Protein AF-A0A554W7Y2-F1 (afdb_monomer_lite)

Structure (mmCIF, N/CA/C/O backbone):
data_AF-A0A554W7Y2-F1
#
_entry.id   AF-A0A554W7Y2-F1
#
loop_
_atom_site.group_PDB
_atom_site.id
_atom_site.type_symbol
_atom_site.label_atom_id
_atom_site.label_alt_id
_atom_site.label_comp_id
_atom_site.label_asym_id
_atom_site.label_entity_id
_atom_site.label_seq_id
_atom_site.pdbx_PDB_ins_code
_atom_site.Cartn_x
_atom_site.Cartn_y
_atom_site.Cartn_z
_atom_site.occupancy
_atom_site.B_iso_or_equiv
_atom_site.auth_seq_id
_atom_site.auth_comp_id
_atom_site.auth_asym_id
_atom_site.auth_atom_id
_atom_site.pdbx_PDB_model_num
ATOM 1 N N . MET A 1 1 ? -11.354 1.441 -27.271 1.00 36.88 1 MET A N 1
ATOM 2 C CA . MET A 1 1 ? -11.441 1.959 -25.892 1.00 36.88 1 MET A CA 1
ATOM 3 C C . MET A 1 1 ? -10.811 0.905 -25.012 1.00 36.88 1 MET A C 1
ATOM 5 O O . MET A 1 1 ? -11.325 -0.205 -24.995 1.00 36.88 1 MET A O 1
ATOM 9 N N . ASP A 1 2 ? -9.657 1.197 -24.421 1.00 44.66 2 ASP A N 1
ATOM 10 C CA . ASP A 1 2 ? -8.978 0.256 -23.528 1.00 44.66 2 ASP A CA 1
ATOM 11 C C . ASP A 1 2 ? -9.638 0.362 -22.149 1.00 44.66 2 ASP A C 1
ATOM 13 O O . ASP A 1 2 ? -9.709 1.451 -21.574 1.00 44.66 2 ASP A O 1
ATOM 17 N N . ALA A 1 3 ? -10.264 -0.722 -21.696 1.00 52.56 3 ALA A N 1
ATOM 18 C CA . ALA A 1 3 ? -11.026 -0.734 -20.457 1.00 52.56 3 ALA A CA 1
ATOM 19 C C . ALA A 1 3 ? -10.070 -1.033 -19.303 1.00 52.56 3 ALA A C 1
ATOM 21 O O . ALA A 1 3 ? -9.612 -2.165 -19.154 1.00 52.56 3 ALA A O 1
ATOM 22 N N . SER A 1 4 ? -9.796 -0.026 -18.478 1.00 54.75 4 SER A N 1
ATOM 23 C CA . SER A 1 4 ? -8.988 -0.193 -17.275 1.00 54.75 4 SER A CA 1
ATOM 24 C C . SER A 1 4 ? -9.660 -1.195 -16.329 1.00 54.75 4 SER A C 1
ATOM 26 O O . SER A 1 4 ? -10.818 -1.001 -15.944 1.00 54.75 4 SER A O 1
ATOM 28 N N . ARG A 1 5 ? -8.962 -2.273 -15.970 1.00 62.19 5 ARG A N 1
ATOM 29 C CA . ARG A 1 5 ? -9.471 -3.318 -15.068 1.00 62.19 5 ARG A CA 1
ATOM 30 C C . ARG A 1 5 ? -8.925 -3.109 -13.656 1.00 62.19 5 ARG A C 1
ATOM 32 O O . ARG A 1 5 ? -7.822 -2.591 -13.487 1.00 62.19 5 ARG A O 1
ATOM 39 N N . LEU A 1 6 ? -9.715 -3.493 -12.650 1.00 63.66 6 LEU A N 1
ATOM 40 C CA . LEU A 1 6 ? -9.277 -3.499 -11.255 1.00 63.66 6 LEU A CA 1
ATOM 41 C C . LEU A 1 6 ? -8.396 -4.725 -11.009 1.00 63.66 6 LEU A C 1
ATOM 43 O O . LEU A 1 6 ? -8.789 -5.856 -11.293 1.00 63.66 6 LEU A O 1
ATOM 47 N N . HIS A 1 7 ? -7.219 -4.475 -10.459 1.00 65.56 7 HIS A N 1
ATOM 48 C CA . HIS A 1 7 ? -6.165 -5.447 -10.235 1.00 65.56 7 HIS A CA 1
ATOM 49 C C . HIS A 1 7 ? -5.727 -5.402 -8.781 1.00 65.56 7 HIS A C 1
ATOM 51 O O . HIS A 1 7 ? -5.482 -4.326 -8.246 1.00 65.56 7 HIS A O 1
ATOM 57 N N . THR A 1 8 ? -5.625 -6.564 -8.147 1.00 63.75 8 THR A N 1
ATOM 58 C CA . THR A 1 8 ? -5.252 -6.676 -6.739 1.00 63.75 8 THR A CA 1
ATOM 59 C C . THR A 1 8 ? -3.823 -7.185 -6.602 1.00 63.75 8 THR A C 1
ATOM 61 O O . THR A 1 8 ? -3.477 -8.187 -7.225 1.00 63.75 8 THR A O 1
ATOM 64 N N . LEU A 1 9 ? -3.006 -6.520 -5.785 1.00 65.88 9 LEU A N 1
ATOM 65 C CA . LEU A 1 9 ? -1.742 -7.059 -5.273 1.00 65.88 9 LEU A CA 1
ATOM 66 C C . LEU A 1 9 ? -1.815 -7.231 -3.765 1.00 65.88 9 LEU A C 1
ATOM 68 O O . LEU A 1 9 ? -2.234 -6.294 -3.093 1.00 65.88 9 LEU A O 1
ATOM 72 N N . THR A 1 10 ? -1.340 -8.369 -3.257 1.00 65.31 10 THR A N 1
ATOM 73 C CA . THR A 1 10 ? -1.306 -8.677 -1.823 1.00 65.31 10 THR A CA 1
ATOM 74 C C . THR A 1 10 ? 0.104 -8.530 -1.256 1.00 65.31 10 THR A C 1
ATOM 76 O O . THR A 1 10 ? 1.078 -8.934 -1.889 1.00 65.31 10 THR A O 1
ATOM 79 N N . PHE A 1 11 ? 0.226 -7.979 -0.053 1.00 75.44 11 PHE A N 1
ATOM 80 C CA . PHE A 1 11 ? 1.489 -7.778 0.652 1.00 75.44 11 PHE A CA 1
ATOM 81 C C . PHE A 1 11 ? 1.304 -7.875 2.168 1.00 75.44 11 PHE A C 1
ATOM 83 O O . PHE A 1 11 ? 0.205 -7.714 2.691 1.00 75.44 11 PHE A O 1
ATOM 90 N N . ALA A 1 12 ? 2.395 -8.141 2.883 1.00 78.50 12 ALA A N 1
ATOM 91 C CA . ALA A 1 12 ? 2.389 -8.195 4.340 1.00 78.50 12 ALA A CA 1
ATOM 92 C C . ALA A 1 12 ? 2.562 -6.796 4.943 1.00 78.50 12 ALA A C 1
ATOM 94 O O . ALA A 1 12 ? 3.362 -5.993 4.451 1.00 78.50 12 ALA A O 1
ATOM 95 N N . VAL A 1 13 ? 1.864 -6.541 6.046 1.00 83.38 13 VAL A N 1
ATOM 96 C CA . VAL A 1 13 ? 2.057 -5.342 6.870 1.00 83.38 13 VAL A CA 1
ATOM 97 C C . VAL A 1 13 ? 2.361 -5.704 8.304 1.00 83.38 13 VAL A C 1
ATOM 99 O O . VAL A 1 13 ? 2.087 -6.816 8.754 1.00 83.38 13 VAL A O 1
ATOM 102 N N . ARG A 1 14 ? 2.971 -4.759 9.012 1.00 85.31 14 ARG A N 1
ATOM 103 C CA . ARG A 1 14 ? 3.375 -4.919 10.404 1.00 85.31 14 ARG A CA 1
ATOM 104 C C . ARG A 1 14 ? 2.895 -3.734 11.230 1.00 85.31 14 ARG A C 1
ATOM 106 O O . ARG A 1 14 ? 2.700 -2.653 10.670 1.00 85.31 14 ARG A O 1
ATOM 113 N N . PRO A 1 15 ? 2.714 -3.913 12.547 1.00 84.94 15 PRO A N 1
ATOM 114 C CA . PRO A 1 15 ? 2.522 -2.791 13.453 1.00 84.94 15 PRO A CA 1
ATOM 115 C C . PRO A 1 15 ? 3.677 -1.785 13.336 1.00 84.94 15 PRO A C 1
ATOM 117 O O . PRO A 1 15 ? 4.836 -2.187 13.252 1.00 84.94 15 PRO A O 1
ATOM 120 N N . ALA A 1 16 ? 3.354 -0.493 13.359 1.00 81.50 16 ALA A N 1
ATOM 121 C CA . ALA A 1 16 ? 4.324 0.602 13.392 1.00 81.50 16 ALA A CA 1
ATOM 122 C C . ALA A 1 16 ? 4.301 1.315 14.757 1.00 81.50 16 ALA A C 1
ATOM 124 O O . ALA A 1 16 ? 3.334 1.196 15.518 1.00 81.50 16 ALA A O 1
ATOM 125 N N . GLU A 1 17 ? 5.361 2.066 15.073 1.00 74.81 17 GLU A N 1
ATOM 126 C CA . GLU A 1 17 ? 5.452 2.827 16.324 1.00 74.81 17 GLU A CA 1
ATOM 127 C C . GLU A 1 17 ? 4.287 3.822 16.478 1.00 74.81 17 GLU A C 1
ATOM 129 O O . GLU A 1 17 ? 3.858 4.487 15.529 1.00 74.81 17 GLU A O 1
ATOM 134 N N . ARG A 1 18 ? 3.775 3.943 17.710 1.00 71.00 18 ARG A N 1
ATOM 135 C CA . ARG A 1 18 ? 2.697 4.875 18.071 1.00 71.00 18 ARG A CA 1
ATOM 136 C C . ARG A 1 18 ? 3.126 5.796 19.203 1.00 71.00 18 ARG A C 1
ATOM 138 O O . ARG A 1 18 ? 3.772 5.356 20.150 1.00 71.00 18 ARG A O 1
ATOM 145 N N . ALA A 1 19 ? 2.675 7.046 19.147 1.00 67.75 19 ALA A N 1
ATOM 146 C CA . ALA A 1 19 ? 2.647 7.899 20.329 1.00 67.75 19 ALA A CA 1
ATOM 147 C C . ALA A 1 19 ? 1.685 7.301 21.373 1.00 67.75 19 ALA A C 1
ATOM 149 O O . ALA A 1 19 ? 0.676 6.678 21.014 1.00 67.75 19 ALA A O 1
ATOM 150 N N . GLU A 1 20 ? 1.978 7.479 22.663 1.00 68.75 20 GLU A N 1
ATOM 151 C CA . GLU A 1 20 ? 1.068 7.052 23.729 1.00 68.75 20 GLU A CA 1
ATOM 152 C C . GLU A 1 20 ? -0.330 7.655 23.518 1.00 68.75 20 GLU A C 1
ATOM 154 O O . GLU A 1 20 ? -0.482 8.842 23.244 1.00 68.75 20 GLU A O 1
ATOM 159 N N . GLY A 1 21 ? -1.361 6.807 23.582 1.00 70.94 21 GLY A N 1
ATOM 160 C CA . GLY A 1 21 ? -2.754 7.206 23.334 1.00 70.94 21 GLY A CA 1
ATOM 161 C C . GLY A 1 21 ? -3.144 7.438 21.864 1.00 70.94 21 GLY A C 1
ATOM 162 O O . GLY A 1 21 ? -4.321 7.661 21.600 1.00 70.94 21 GLY A O 1
ATOM 163 N N . GLY A 1 22 ? -2.212 7.346 20.908 1.00 74.00 22 GLY A N 1
ATOM 164 C CA . GLY A 1 22 ? -2.500 7.483 19.473 1.00 74.00 22 GLY A CA 1
ATOM 165 C C . GLY A 1 22 ? -3.119 6.229 18.826 1.00 74.00 22 GLY A C 1
ATOM 166 O O . GLY A 1 22 ? -3.042 5.139 19.415 1.00 74.00 22 GLY A O 1
ATOM 167 N N . PRO A 1 23 ? -3.704 6.365 17.613 1.00 81.44 23 PRO A N 1
ATOM 168 C CA . PRO A 1 23 ? -4.290 5.251 16.865 1.00 81.44 23 PRO A CA 1
ATOM 169 C C . PRO A 1 23 ? -3.245 4.173 16.554 1.00 81.44 23 PRO A C 1
ATOM 171 O O . PRO A 1 23 ? -2.047 4.453 16.454 1.00 81.44 23 PRO A O 1
ATOM 174 N N . LEU A 1 24 ? -3.695 2.924 16.408 1.00 90.38 24 LEU A N 1
ATOM 175 C CA . LEU A 1 24 ? -2.804 1.828 16.038 1.00 90.38 24 LEU A CA 1
ATOM 176 C C . LEU A 1 24 ? -2.327 2.033 14.601 1.00 90.38 24 LEU A C 1
ATOM 178 O O . LEU A 1 24 ? -3.144 2.140 13.687 1.00 90.38 24 LEU A O 1
ATOM 182 N N . ARG A 1 25 ? -1.010 2.065 14.410 1.00 91.81 25 ARG A N 1
ATOM 183 C CA . ARG A 1 25 ? -0.392 2.276 13.104 1.00 91.81 25 ARG A CA 1
ATOM 184 C C . ARG A 1 25 ? 0.099 0.974 12.499 1.00 91.81 25 ARG A C 1
ATOM 186 O O . ARG A 1 25 ? 0.475 0.051 13.221 1.00 91.81 25 ARG A O 1
ATOM 193 N N . PHE A 1 26 ? 0.125 0.933 11.176 1.00 91.06 26 PHE A N 1
ATOM 194 C CA . PHE A 1 26 ? 0.755 -0.134 10.415 1.00 91.06 26 PHE A CA 1
ATOM 195 C C . PHE A 1 26 ? 1.608 0.447 9.289 1.00 91.06 26 PHE A C 1
ATOM 197 O O . PHE A 1 26 ? 1.344 1.543 8.787 1.00 91.06 26 PHE A O 1
ATOM 204 N N . GLU A 1 27 ? 2.588 -0.331 8.852 1.00 92.00 27 GLU A N 1
ATOM 205 C CA . GLU A 1 27 ? 3.396 -0.035 7.675 1.00 92.00 27 GLU A CA 1
ATOM 206 C C . GLU A 1 27 ? 3.761 -1.312 6.911 1.00 92.00 27 GLU A C 1
ATOM 208 O O . GLU A 1 27 ? 3.684 -2.429 7.434 1.00 92.00 27 GLU A O 1
ATOM 213 N N . GLY A 1 28 ? 4.156 -1.157 5.650 1.00 89.12 28 GLY A N 1
ATOM 214 C CA . GLY A 1 28 ? 4.665 -2.268 4.857 1.00 89.12 28 GLY A CA 1
ATOM 215 C C . GLY A 1 28 ? 5.110 -1.876 3.456 1.00 89.12 28 GLY A C 1
ATOM 216 O O . GLY A 1 28 ? 4.925 -0.748 2.997 1.00 89.12 28 GLY A O 1
ATOM 217 N N . ILE A 1 29 ? 5.695 -2.842 2.751 1.00 89.00 29 ILE A N 1
ATOM 218 C CA . ILE A 1 29 ? 6.046 -2.707 1.335 1.00 89.00 29 ILE A CA 1
ATOM 219 C C . ILE A 1 29 ? 4.856 -3.201 0.518 1.00 89.00 29 ILE A C 1
ATOM 221 O O . ILE A 1 29 ? 4.598 -4.398 0.472 1.00 89.00 29 ILE A O 1
ATOM 225 N N . ALA A 1 30 ? 4.159 -2.282 -0.150 1.00 87.06 30 ALA A N 1
ATOM 226 C CA . ALA A 1 30 ? 3.040 -2.614 -1.027 1.00 87.06 30 ALA A CA 1
ATOM 227 C C . ALA A 1 30 ? 3.513 -3.258 -2.340 1.00 87.06 30 ALA A C 1
ATOM 229 O O . ALA A 1 30 ? 2.852 -4.130 -2.897 1.00 87.06 30 ALA A O 1
ATOM 230 N N . TYR A 1 31 ? 4.672 -2.823 -2.842 1.00 88.44 31 TYR A N 1
ATOM 231 C CA . TYR A 1 31 ? 5.278 -3.367 -4.051 1.00 88.44 31 TYR A CA 1
ATOM 232 C C . TYR A 1 31 ? 6.772 -3.048 -4.099 1.00 88.44 31 TYR A C 1
ATOM 234 O O . TYR A 1 31 ? 7.190 -1.906 -3.933 1.00 88.44 31 TYR A O 1
ATOM 242 N N . SER A 1 32 ? 7.606 -4.045 -4.377 1.00 88.75 32 SER A N 1
ATOM 243 C CA . SER A 1 32 ? 9.067 -3.892 -4.381 1.00 88.75 32 SER A CA 1
ATOM 244 C C . SER A 1 32 ? 9.634 -3.279 -5.669 1.00 88.75 32 SER A C 1
ATOM 246 O O . SER A 1 32 ? 10.849 -3.265 -5.839 1.00 88.75 32 SER A O 1
ATOM 248 N N . GLY A 1 33 ? 8.802 -2.860 -6.629 1.00 88.88 33 GLY A N 1
ATOM 249 C CA . GLY A 1 33 ? 9.258 -2.552 -7.996 1.00 88.88 33 GLY A CA 1
ATOM 250 C C . GLY A 1 33 ? 9.450 -3.799 -8.876 1.00 88.88 33 GLY A C 1
ATOM 251 O O . GLY A 1 33 ? 9.853 -3.661 -10.030 1.00 88.88 33 GLY A O 1
ATOM 252 N N . GLY A 1 34 ? 9.187 -4.976 -8.279 1.00 86.88 34 GLY A N 1
ATOM 253 C CA . GLY A 1 34 ? 9.273 -6.377 -8.721 1.00 86.88 34 GLY A CA 1
ATOM 254 C C . GLY A 1 34 ? 8.700 -6.758 -10.079 1.00 86.88 34 GLY A C 1
ATOM 255 O O . GLY A 1 34 ? 7.711 -6.191 -10.512 1.00 86.88 34 GLY A O 1
ATOM 256 N N . VAL A 1 35 ? 9.209 -7.846 -10.663 1.00 87.00 35 VAL A N 1
ATOM 257 C CA . VAL A 1 35 ? 8.297 -8.709 -11.431 1.00 87.00 35 VAL A CA 1
ATOM 258 C C . VAL A 1 35 ? 7.351 -9.356 -10.423 1.00 87.00 35 VAL A C 1
ATOM 260 O O . VAL A 1 35 ? 7.802 -9.898 -9.414 1.00 87.00 35 VAL A O 1
ATOM 263 N N . VAL A 1 36 ? 6.054 -9.261 -10.682 1.00 85.12 36 VAL A N 1
ATOM 264 C CA . VAL A 1 36 ? 5.013 -10.020 -9.999 1.00 85.12 36 VAL A CA 1
ATOM 265 C C . VAL A 1 36 ? 4.777 -11.277 -10.834 1.00 85.12 36 VAL A C 1
ATOM 267 O O . VAL A 1 36 ? 4.270 -11.162 -11.954 1.00 85.12 36 VAL A O 1
ATOM 270 N N . PRO A 1 37 ? 5.180 -12.460 -10.344 1.00 82.00 37 PRO A N 1
ATOM 271 C CA . PRO A 1 37 ? 5.040 -13.684 -11.112 1.00 82.00 37 PRO A CA 1
ATOM 272 C C . PRO A 1 37 ? 3.582 -14.144 -11.156 1.00 82.00 37 PRO A C 1
ATOM 274 O O . PRO A 1 37 ? 2.832 -13.927 -10.202 1.00 82.00 37 PRO A O 1
ATOM 277 N N . ALA A 1 38 ? 3.210 -14.833 -12.236 1.00 80.50 38 ALA A N 1
ATOM 278 C CA . ALA A 1 38 ? 1.930 -15.542 -12.358 1.00 80.50 38 ALA A CA 1
ATOM 279 C C . ALA A 1 38 ? 0.690 -14.696 -11.986 1.00 80.50 38 ALA A C 1
ATOM 281 O O . ALA A 1 38 ? -0.209 -15.139 -11.264 1.00 80.50 38 ALA A O 1
ATOM 282 N N . TYR A 1 39 ? 0.628 -13.467 -12.495 1.00 77.62 39 TYR A N 1
ATOM 283 C CA . TYR A 1 39 ? -0.467 -12.533 -12.278 1.00 77.62 39 TYR A CA 1
ATOM 284 C C . TYR A 1 39 ? -1.714 -12.912 -13.094 1.00 77.62 39 TYR A C 1
ATOM 286 O O . TYR A 1 39 ? -2.062 -12.311 -14.117 1.00 77.62 39 TYR A O 1
ATOM 294 N N . GLY A 1 40 ? -2.385 -13.972 -12.645 1.00 75.94 40 GLY A N 1
ATOM 295 C CA . GLY A 1 40 ? -3.506 -14.583 -13.348 1.00 75.94 40 GLY A CA 1
ATOM 296 C C . GLY A 1 40 ? -3.134 -14.983 -14.779 1.00 75.94 40 GLY A C 1
ATOM 297 O O . GLY A 1 40 ? -2.033 -15.448 -15.061 1.00 75.94 40 GLY A O 1
ATOM 298 N N . TRP A 1 41 ? -4.064 -14.762 -15.703 1.00 74.06 41 TRP A N 1
ATOM 299 C CA . TRP A 1 41 ? -3.898 -14.992 -17.141 1.00 74.06 41 TRP A CA 1
ATOM 300 C C . TRP A 1 41 ? -2.870 -14.083 -17.846 1.00 74.06 41 TRP A C 1
ATOM 302 O O . TRP A 1 41 ? -2.550 -14.343 -19.002 1.00 74.06 41 TRP A O 1
ATOM 312 N N . HIS A 1 42 ? -2.339 -13.047 -17.184 1.00 75.44 42 HIS A N 1
ATOM 313 C CA . HIS A 1 42 ? -1.328 -12.156 -17.770 1.00 75.44 42 HIS A CA 1
ATOM 314 C C . HIS A 1 42 ? 0.113 -12.658 -17.596 1.00 75.44 42 HIS A C 1
ATOM 316 O O . HIS A 1 42 ? 1.026 -12.054 -18.153 1.00 75.44 42 HIS A O 1
ATOM 322 N N . GLY A 1 43 ? 0.329 -13.748 -16.852 1.00 82.38 43 GLY A N 1
ATOM 323 C CA . GLY A 1 43 ? 1.672 -14.262 -16.587 1.00 82.38 43 GLY A CA 1
ATOM 324 C C . GLY A 1 43 ? 2.491 -13.300 -15.729 1.00 82.38 43 GLY A C 1
ATOM 325 O O . GLY A 1 43 ? 1.978 -12.716 -14.777 1.00 82.38 43 GLY A O 1
ATOM 326 N N . ASP A 1 44 ? 3.772 -13.155 -16.038 1.00 85.50 44 ASP A N 1
ATOM 327 C CA . ASP A 1 44 ? 4.674 -12.284 -15.289 1.00 85.50 44 ASP A CA 1
ATOM 328 C C . ASP A 1 44 ? 4.454 -10.818 -15.670 1.00 85.50 44 ASP A C 1
ATOM 330 O O . ASP A 1 44 ? 4.541 -10.439 -16.838 1.00 85.50 44 ASP A O 1
ATOM 334 N N . VAL A 1 45 ? 4.194 -9.971 -14.673 1.00 86.62 45 VAL A N 1
ATOM 335 C CA . VAL A 1 45 ? 3.876 -8.554 -14.893 1.00 86.62 45 VAL A CA 1
ATOM 336 C C . VAL A 1 45 ? 4.810 -7.658 -14.096 1.00 86.62 45 VAL A C 1
ATOM 338 O O . VAL A 1 45 ? 5.280 -8.013 -13.019 1.00 86.62 45 VAL A O 1
ATOM 341 N N . VAL A 1 46 ? 5.063 -6.457 -14.601 1.00 88.75 46 VAL A N 1
ATOM 342 C CA . VAL A 1 46 ? 5.711 -5.382 -13.847 1.00 88.75 46 VAL A CA 1
ATOM 343 C C . VAL A 1 46 ? 4.772 -4.188 -13.838 1.00 88.75 46 VAL A C 1
ATOM 345 O O . VAL A 1 46 ? 4.221 -3.812 -14.872 1.00 88.75 46 VAL A O 1
ATOM 348 N N . ILE A 1 47 ? 4.582 -3.582 -12.672 1.00 88.25 47 ILE A N 1
ATOM 349 C CA . ILE A 1 47 ? 3.830 -2.333 -12.562 1.00 88.25 47 ILE A CA 1
ATOM 350 C C . ILE A 1 47 ? 4.800 -1.185 -12.774 1.00 88.25 47 ILE A C 1
ATOM 352 O O . ILE A 1 47 ? 5.747 -1.032 -11.999 1.00 88.25 47 ILE A O 1
ATOM 356 N N . ASP A 1 48 ? 4.555 -0.380 -13.803 1.00 90.44 48 ASP A N 1
ATOM 357 C CA . ASP A 1 48 ? 5.297 0.852 -14.044 1.00 90.44 48 ASP A CA 1
ATOM 358 C C . ASP A 1 48 ? 4.824 1.957 -13.092 1.00 90.44 48 ASP A C 1
ATOM 360 O O . ASP A 1 48 ? 3.731 2.515 -13.225 1.00 90.44 48 ASP A O 1
ATOM 364 N N . LEU A 1 49 ? 5.667 2.282 -12.112 1.00 89.88 49 LEU A N 1
ATOM 365 C CA . LEU A 1 49 ? 5.354 3.285 -11.103 1.00 89.88 49 LEU A CA 1
ATOM 366 C C . LEU A 1 49 ? 5.457 4.716 -11.623 1.00 89.88 49 LEU A C 1
ATOM 368 O O . LEU A 1 49 ? 4.995 5.619 -10.924 1.00 89.88 49 LEU A O 1
ATOM 372 N N . ALA A 1 50 ? 6.015 4.959 -12.813 1.00 87.88 50 ALA A N 1
ATOM 373 C CA . ALA A 1 50 ? 6.058 6.299 -13.395 1.00 87.88 50 ALA A CA 1
ATOM 374 C C . ALA A 1 50 ? 4.652 6.815 -13.750 1.00 87.88 50 ALA A C 1
ATOM 376 O O . ALA A 1 50 ? 4.397 8.013 -13.662 1.00 87.88 50 ALA A O 1
ATOM 377 N N . GLY A 1 51 ? 3.724 5.915 -14.094 1.00 83.38 51 GLY A N 1
ATOM 378 C CA . GLY A 1 51 ? 2.346 6.260 -14.460 1.00 83.38 51 GLY A CA 1
ATOM 379 C C . GLY A 1 51 ? 1.362 6.378 -13.289 1.00 83.38 51 GLY A C 1
ATOM 380 O O . GLY A 1 51 ? 0.218 6.786 -13.494 1.00 83.38 51 GLY A O 1
ATOM 381 N N . LEU A 1 52 ? 1.765 6.010 -12.068 1.00 83.88 52 LEU A N 1
ATOM 382 C CA . LEU A 1 52 ? 0.857 5.959 -10.919 1.00 83.88 52 LEU A CA 1
ATOM 383 C C . LEU A 1 52 ? 0.526 7.372 -10.400 1.00 83.88 52 LEU A C 1
ATOM 385 O O . LEU A 1 52 ? 1.417 8.145 -10.073 1.00 83.88 52 LEU A O 1
ATOM 389 N N . LYS A 1 53 ? -0.754 7.735 -10.298 1.00 78.62 53 LYS A N 1
ATOM 390 C CA . LYS A 1 53 ? -1.144 9.115 -9.941 1.00 78.62 53 LYS A CA 1
ATOM 391 C C . LYS A 1 53 ? -1.249 9.387 -8.436 1.00 78.62 53 LYS A C 1
ATOM 393 O O . LYS A 1 53 ? -1.021 10.514 -8.029 1.00 78.62 53 LYS A O 1
ATOM 398 N N . ASN A 1 54 ? -1.509 8.359 -7.625 1.00 75.62 54 ASN A N 1
ATOM 399 C CA . ASN A 1 54 ? -1.821 8.509 -6.192 1.00 75.62 54 ASN A CA 1
ATOM 400 C C . ASN A 1 54 ? -0.661 8.068 -5.282 1.00 75.62 54 ASN A C 1
ATOM 402 O O . ASN A 1 54 ? -0.850 7.789 -4.101 1.00 75.62 54 ASN A O 1
ATOM 406 N N . ALA A 1 55 ? 0.542 7.913 -5.837 1.00 69.19 55 ALA A N 1
AT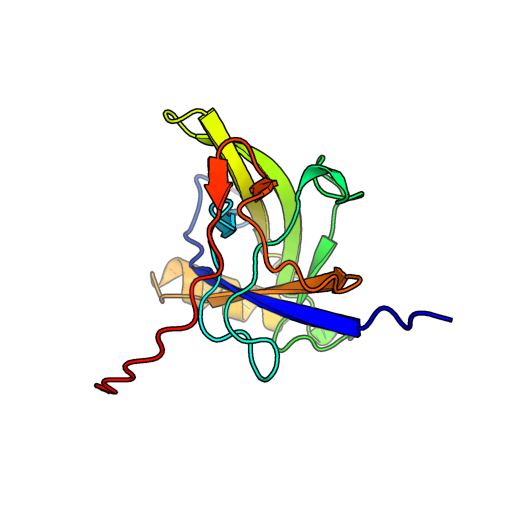OM 407 C CA . ALA A 1 55 ? 1.672 7.315 -5.123 1.00 69.19 55 ALA A CA 1
ATOM 408 C C . ALA A 1 55 ? 2.468 8.315 -4.266 1.00 69.19 55 ALA A C 1
ATOM 410 O O . ALA A 1 55 ? 3.601 8.023 -3.876 1.00 69.19 55 ALA A O 1
ATOM 411 N N . ASP A 1 56 ? 1.880 9.483 -4.010 1.00 75.00 56 ASP A N 1
ATOM 412 C CA . ASP A 1 56 ? 2.521 10.622 -3.358 1.00 75.00 56 ASP A CA 1
ATOM 413 C C . ASP A 1 56 ? 1.713 11.106 -2.134 1.00 75.00 56 ASP A C 1
ATOM 415 O O . ASP A 1 56 ? 1.771 12.273 -1.755 1.00 75.00 56 ASP A O 1
ATOM 419 N N . GLY A 1 57 ? 1.002 10.181 -1.472 1.00 77.31 57 GLY A N 1
ATOM 420 C CA . GLY A 1 57 ? 0.443 10.401 -0.134 1.00 77.31 57 GLY A CA 1
ATOM 421 C C . GLY A 1 57 ? -1.057 10.678 -0.041 1.00 77.31 57 GLY A C 1
ATOM 422 O O . GLY A 1 57 ? -1.510 11.081 1.033 1.00 77.31 57 GLY A O 1
ATOM 423 N N . ASP A 1 58 ? -1.830 10.442 -1.103 1.00 83.69 58 ASP A N 1
ATOM 424 C CA . ASP A 1 58 ? -3.291 10.529 -1.026 1.00 83.69 58 ASP A CA 1
ATOM 425 C C . ASP A 1 58 ? -3.840 9.528 0.000 1.00 83.69 58 ASP A C 1
ATOM 427 O O . ASP A 1 58 ? -3.394 8.380 0.085 1.00 83.69 58 ASP A O 1
ATOM 431 N N . GLU A 1 59 ? -4.808 9.978 0.801 1.00 87.69 59 GLU A N 1
ATOM 432 C CA . GLU A 1 59 ? -5.456 9.142 1.808 1.00 87.69 59 GLU A CA 1
ATOM 433 C C . GLU A 1 59 ? -6.473 8.207 1.142 1.00 87.69 59 GLU A C 1
ATOM 435 O O . GLU A 1 59 ? -7.340 8.638 0.381 1.00 87.69 59 GLU A O 1
ATOM 440 N N . LEU A 1 60 ? -6.355 6.913 1.432 1.00 87.50 60 LEU A N 1
ATOM 441 C CA . LEU A 1 60 ? -7.179 5.846 0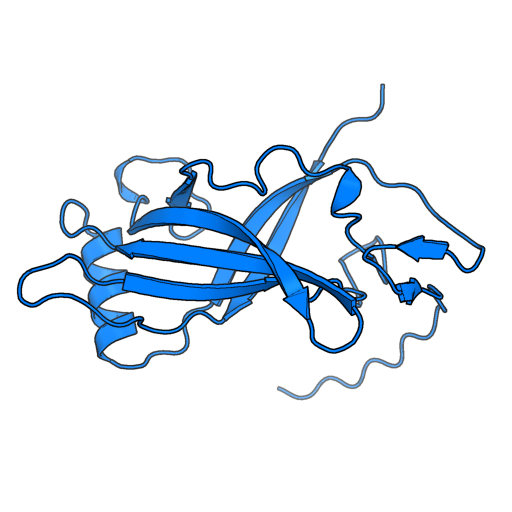.875 1.00 87.50 60 LEU A CA 1
ATOM 442 C C . LEU A 1 60 ? -7.840 5.061 2.015 1.00 87.50 60 LEU A C 1
ATOM 444 O O . LEU A 1 60 ? -7.185 4.806 3.032 1.00 87.50 60 LEU A O 1
ATOM 448 N N . PRO A 1 61 ? -9.109 4.639 1.870 1.00 90.25 61 PRO A N 1
ATOM 449 C CA . PRO A 1 61 ? -9.732 3.767 2.854 1.00 90.25 61 PRO A CA 1
ATOM 450 C C . PRO A 1 61 ? -9.041 2.399 2.859 1.00 90.25 61 PRO A C 1
ATOM 452 O O . PRO A 1 61 ? -8.784 1.810 1.808 1.00 90.25 61 PRO A O 1
ATOM 455 N N . VAL A 1 62 ? -8.770 1.878 4.054 1.00 90.06 62 VAL A N 1
ATOM 456 C CA . VAL A 1 62 ? -8.345 0.489 4.255 1.00 90.06 62 VAL A CA 1
ATOM 457 C C . VAL A 1 62 ? -9.608 -0.324 4.476 1.00 90.06 62 VAL A C 1
ATOM 459 O O . VAL A 1 62 ? -10.314 -0.107 5.461 1.00 90.06 62 VAL A O 1
ATOM 462 N N . LEU A 1 63 ? -9.907 -1.221 3.543 1.00 89.31 63 LEU A N 1
ATOM 463 C CA . LEU A 1 63 ? -11.130 -2.018 3.535 1.00 89.31 63 LEU A CA 1
ATOM 464 C C . LEU A 1 63 ? -10.810 -3.480 3.844 1.00 89.31 63 LEU A C 1
ATOM 466 O O . LEU A 1 63 ? -9.817 -4.011 3.346 1.00 89.31 63 LEU A O 1
ATOM 470 N N . VAL A 1 64 ? -11.678 -4.138 4.607 1.00 87.38 64 VAL A N 1
ATOM 471 C CA . VAL A 1 64 ? -11.683 -5.600 4.733 1.00 87.38 64 VAL A CA 1
ATOM 472 C C . VAL A 1 64 ? -12.399 -6.196 3.519 1.00 87.38 64 VAL A C 1
ATOM 474 O O . VAL A 1 64 ? -13.381 -5.637 3.029 1.00 87.38 64 VAL A O 1
ATOM 477 N N . ASP A 1 65 ? -11.864 -7.297 2.989 1.00 82.00 65 ASP A N 1
ATOM 478 C CA . ASP A 1 65 ? -12.447 -8.087 1.893 1.00 82.00 65 ASP A CA 1
ATOM 479 C C . ASP A 1 65 ? -12.817 -7.296 0.622 1.00 82.00 65 ASP A C 1
ATOM 481 O O . ASP A 1 65 ? -13.697 -7.692 -0.140 1.00 82.00 65 ASP A O 1
ATOM 485 N N . HIS A 1 66 ? -12.151 -6.159 0.376 1.00 77.81 66 HIS A N 1
ATOM 486 C CA . HIS A 1 66 ? -12.469 -5.227 -0.719 1.00 77.81 66 HIS A CA 1
ATOM 487 C C . HIS A 1 66 ? -13.932 -4.759 -0.758 1.00 77.81 66 HIS A C 1
ATOM 489 O O . HIS A 1 66 ? -14.417 -4.293 -1.793 1.00 77.81 66 HIS A O 1
ATOM 495 N N . GLN A 1 67 ? -14.645 -4.857 0.361 1.00 83.56 67 GLN A N 1
ATOM 496 C CA . GLN A 1 67 ? -16.042 -4.480 0.417 1.00 83.56 67 GLN A CA 1
ATOM 497 C C . GLN A 1 67 ? -16.159 -2.955 0.507 1.00 83.56 67 GLN A C 1
ATOM 499 O O . GLN A 1 67 ? -15.721 -2.328 1.466 1.00 83.56 67 GLN A O 1
ATOM 504 N N . ALA A 1 68 ? -16.767 -2.342 -0.510 1.00 84.56 68 ALA A N 1
ATOM 505 C CA . ALA A 1 68 ? -16.997 -0.899 -0.566 1.00 84.56 68 ALA A CA 1
ATOM 506 C C . ALA A 1 68 ? -18.228 -0.491 0.269 1.00 84.56 68 ALA A C 1
ATOM 508 O O . ALA A 1 68 ? -19.217 0.014 -0.262 1.00 84.56 68 ALA A O 1
ATOM 509 N N . SER A 1 69 ? -18.183 -0.743 1.578 1.00 88.56 69 SER A N 1
ATOM 510 C CA . SER A 1 69 ? -19.202 -0.337 2.551 1.00 88.56 69 SER A CA 1
ATOM 511 C C . SER A 1 69 ? -18.557 0.378 3.738 1.00 88.56 69 SER A C 1
ATOM 513 O O . SER A 1 69 ? -17.372 0.203 4.012 1.00 88.56 69 SER A O 1
ATOM 515 N N . VAL A 1 70 ? -19.341 1.189 4.453 1.00 88.31 70 VAL A N 1
ATOM 516 C CA . VAL A 1 70 ? -18.871 1.891 5.660 1.00 88.31 70 VAL A CA 1
ATOM 517 C C . VAL A 1 70 ? -18.423 0.897 6.737 1.00 88.31 70 VAL A C 1
ATOM 519 O O . VAL A 1 70 ? -17.386 1.101 7.363 1.00 88.31 70 VAL A O 1
ATOM 522 N N . ASP A 1 71 ? -19.152 -0.208 6.895 1.00 91.31 71 ASP A N 1
ATOM 523 C CA . ASP A 1 71 ? -18.873 -1.223 7.918 1.00 91.31 71 ASP A CA 1
ATOM 524 C C . ASP A 1 71 ? -17.559 -1.981 7.671 1.00 91.31 71 ASP A C 1
ATOM 526 O O . ASP A 1 71 ? -16.928 -2.454 8.616 1.00 91.31 71 ASP A O 1
ATOM 530 N N . ALA A 1 72 ? -17.117 -2.061 6.412 1.00 91.06 72 ALA A N 1
ATOM 531 C CA . ALA A 1 72 ? -15.879 -2.729 6.021 1.00 91.06 72 ALA A CA 1
ATOM 532 C C . ALA A 1 72 ? -14.627 -1.846 6.158 1.00 91.06 72 ALA A C 1
ATOM 534 O O . ALA A 1 72 ? -13.512 -2.322 5.933 1.00 91.06 72 ALA A O 1
ATOM 535 N N . ILE A 1 73 ? -14.776 -0.567 6.520 1.00 93.81 73 ILE A N 1
ATOM 536 C CA . ILE A 1 73 ? -13.644 0.342 6.715 1.00 93.81 73 ILE A CA 1
ATOM 537 C C . ILE A 1 73 ? -12.896 -0.070 7.981 1.00 93.81 73 ILE A C 1
ATOM 539 O O . ILE A 1 73 ? -13.393 0.120 9.085 1.00 93.81 73 ILE A O 1
ATOM 543 N N . ALA A 1 74 ? -11.677 -0.581 7.840 1.00 93.88 74 ALA A N 1
ATOM 544 C CA . ALA A 1 74 ? -10.776 -0.855 8.958 1.00 93.88 74 ALA A CA 1
ATOM 545 C C . ALA A 1 74 ? -9.936 0.366 9.355 1.00 93.88 74 ALA A C 1
ATOM 547 O O . ALA A 1 74 ? -9.438 0.452 10.476 1.00 93.88 74 ALA A O 1
ATOM 548 N N . GLY A 1 75 ? -9.767 1.327 8.450 1.00 93.88 75 GLY A N 1
ATOM 549 C CA . GLY A 1 75 ? -8.957 2.503 8.713 1.00 93.88 75 GLY A CA 1
ATOM 550 C C . GLY A 1 75 ? -8.620 3.269 7.452 1.00 93.88 75 GLY A C 1
ATOM 551 O O . GLY A 1 75 ? -9.388 3.292 6.489 1.00 93.88 75 GLY A O 1
ATOM 552 N N . LYS A 1 76 ? -7.450 3.894 7.465 1.00 93.00 76 LYS A N 1
ATOM 553 C CA . LYS A 1 76 ? -6.963 4.731 6.374 1.00 93.00 76 LYS A CA 1
ATOM 554 C C . LYS A 1 76 ? -5.474 4.540 6.162 1.00 93.00 76 LYS A C 1
ATOM 556 O O . LYS A 1 76 ? -4.731 4.319 7.114 1.00 93.00 76 LYS A O 1
ATOM 561 N N . GLY A 1 77 ? -5.044 4.631 4.914 1.00 91.25 77 GLY A N 1
ATOM 562 C CA . GLY A 1 77 ? -3.655 4.452 4.523 1.00 91.25 77 GLY A CA 1
ATOM 563 C C . GLY A 1 77 ? -3.223 5.467 3.481 1.00 91.25 77 GLY A C 1
ATOM 564 O O . GLY A 1 77 ? -4.042 6.148 2.869 1.00 91.25 77 GLY A O 1
ATOM 565 N N . ARG A 1 78 ? -1.914 5.563 3.289 1.00 91.38 78 ARG A N 1
ATOM 566 C CA . ARG A 1 78 ? -1.256 6.372 2.268 1.00 91.38 78 ARG A CA 1
ATOM 567 C C . ARG A 1 78 ? -0.161 5.545 1.631 1.00 91.38 78 ARG A C 1
ATOM 569 O O . ARG A 1 78 ? 0.558 4.825 2.324 1.00 91.38 78 ARG A O 1
ATOM 576 N N . ILE A 1 79 ? -0.037 5.653 0.316 1.00 89.44 79 ILE A N 1
ATOM 577 C CA . ILE A 1 79 ? 1.002 4.969 -0.449 1.00 89.44 79 ILE A CA 1
ATOM 578 C C . ILE A 1 79 ? 2.049 5.994 -0.866 1.00 89.44 79 ILE A C 1
ATOM 580 O O . ILE A 1 79 ? 1.718 7.094 -1.308 1.00 89.44 79 ILE A O 1
ATOM 584 N N . TYR A 1 80 ? 3.311 5.601 -0.750 1.00 90.69 80 TYR A N 1
ATOM 585 C CA . TYR A 1 80 ? 4.451 6.423 -1.118 1.00 90.69 80 TYR A CA 1
ATOM 586 C C . TYR A 1 80 ? 5.392 5.641 -2.013 1.00 90.69 80 TYR A C 1
ATOM 588 O O . TYR A 1 80 ? 5.721 4.484 -1.731 1.00 90.69 80 TYR A O 1
ATOM 596 N N . ARG A 1 81 ? 5.914 6.295 -3.048 1.00 91.88 81 ARG A N 1
ATOM 597 C CA . ARG A 1 81 ? 7.125 5.798 -3.698 1.00 91.88 81 ARG A CA 1
ATOM 598 C C . ARG A 1 81 ? 8.294 5.853 -2.725 1.00 91.88 81 ARG A C 1
ATOM 600 O O . ARG A 1 81 ? 8.459 6.811 -1.973 1.00 91.88 81 ARG A O 1
ATOM 607 N N . PHE A 1 82 ? 9.144 4.841 -2.781 1.00 91.88 82 PHE A N 1
ATOM 608 C CA . PHE A 1 82 ? 10.439 4.859 -2.115 1.00 91.88 82 PHE A CA 1
ATOM 609 C C . PHE A 1 82 ? 11.516 4.337 -3.059 1.00 91.88 82 PHE A C 1
ATOM 611 O O . PHE A 1 82 ? 11.227 3.610 -4.014 1.00 91.88 82 PHE A O 1
ATOM 618 N N . ARG A 1 83 ? 12.763 4.730 -2.802 1.00 93.88 83 ARG A N 1
ATOM 619 C CA . ARG A 1 83 ? 13.924 4.243 -3.543 1.00 93.88 83 ARG A CA 1
ATOM 620 C C . ARG A 1 83 ? 14.704 3.266 -2.673 1.00 93.88 83 ARG A C 1
ATOM 622 O O . ARG A 1 83 ? 15.012 3.564 -1.524 1.00 93.88 83 ARG A O 1
ATOM 629 N N . GLN A 1 84 ? 14.981 2.099 -3.231 1.00 91.62 84 GLN A N 1
ATOM 630 C CA . GLN A 1 84 ? 15.807 1.068 -2.617 1.00 91.62 84 GLN A CA 1
ATOM 631 C C . GLN A 1 84 ? 17.300 1.381 -2.798 1.00 91.62 84 GLN A C 1
ATOM 633 O O . GLN A 1 84 ? 17.651 2.187 -3.667 1.00 91.62 84 GLN A O 1
ATOM 638 N N . PRO A 1 85 ? 18.188 0.742 -2.009 1.00 91.19 85 PRO A N 1
ATOM 639 C CA . PRO A 1 85 ? 19.635 0.945 -2.115 1.00 91.19 85 PRO A CA 1
ATOM 640 C C . PRO A 1 85 ? 20.216 0.657 -3.507 1.00 91.19 85 PRO A C 1
ATOM 642 O O . PRO A 1 85 ? 21.198 1.275 -3.900 1.00 91.19 85 PRO A O 1
ATOM 645 N N . ASP A 1 86 ? 19.597 -0.249 -4.265 1.00 89.12 86 ASP A N 1
ATOM 646 C CA . ASP A 1 86 ? 19.981 -0.612 -5.636 1.00 89.12 86 ASP A CA 1
ATOM 647 C C . ASP A 1 86 ? 19.477 0.386 -6.704 1.00 89.12 86 ASP A C 1
ATOM 649 O O . ASP A 1 86 ? 19.703 0.190 -7.896 1.00 89.12 86 ASP A O 1
ATOM 653 N N . GLY A 1 87 ? 18.776 1.452 -6.300 1.00 91.00 87 GLY A N 1
ATOM 654 C CA . GLY A 1 87 ? 18.180 2.441 -7.198 1.00 91.00 87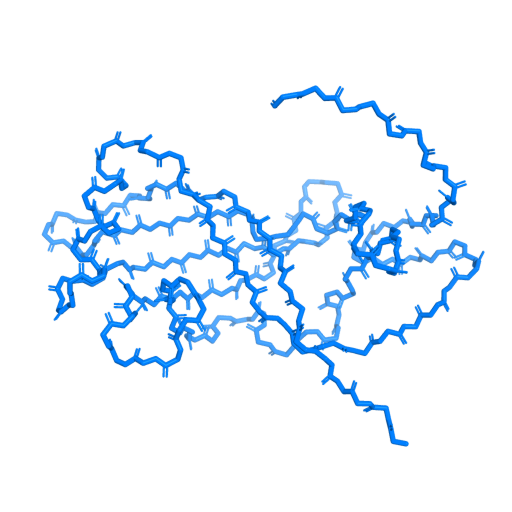 GLY A CA 1
ATOM 655 C C . GLY A 1 87 ? 16.779 2.085 -7.711 1.00 91.00 87 GLY A C 1
ATOM 656 O O . GLY A 1 87 ? 16.141 2.939 -8.344 1.00 91.00 87 GLY A O 1
ATOM 657 N N . THR A 1 88 ? 16.257 0.899 -7.389 1.00 92.38 88 THR A N 1
ATOM 658 C CA . THR A 1 88 ? 14.889 0.491 -7.718 1.00 92.38 88 THR A CA 1
ATOM 659 C C . THR A 1 88 ? 13.867 1.411 -7.040 1.00 92.38 88 THR A C 1
ATOM 661 O O . THR A 1 88 ? 13.981 1.728 -5.856 1.00 92.38 88 THR A O 1
ATOM 664 N N . THR A 1 89 ? 12.801 1.778 -7.752 1.00 94.06 89 THR A N 1
ATOM 665 C CA . THR A 1 89 ? 11.607 2.411 -7.171 1.00 94.06 89 THR A CA 1
ATOM 666 C C . THR A 1 89 ? 10.575 1.359 -6.756 1.00 94.06 89 THR A C 1
ATOM 668 O O . THR A 1 89 ? 10.195 0.509 -7.558 1.00 94.06 89 THR A O 1
ATOM 671 N N . GLY A 1 90 ? 10.102 1.425 -5.512 1.00 91.50 90 GLY A N 1
ATOM 672 C CA . GLY A 1 90 ? 8.997 0.615 -4.990 1.00 91.50 90 GLY A CA 1
ATOM 673 C C . GLY A 1 90 ? 7.872 1.477 -4.414 1.00 91.50 90 GLY A C 1
ATOM 674 O O . GLY A 1 90 ? 7.954 2.705 -4.427 1.00 91.50 90 GLY A O 1
ATOM 675 N N . LEU A 1 91 ? 6.835 0.827 -3.886 1.00 90.44 91 LEU A N 1
ATOM 676 C CA . LEU A 1 91 ? 5.744 1.428 -3.124 1.00 90.44 91 LEU A CA 1
ATOM 677 C C . LE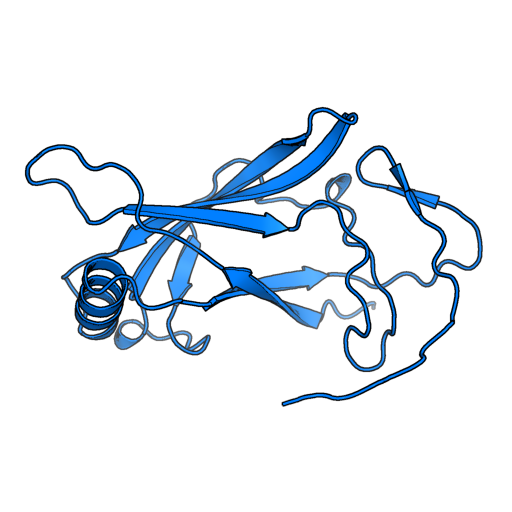U A 1 91 ? 5.741 0.903 -1.690 1.00 90.44 91 LEU A C 1
ATOM 679 O O . LEU A 1 91 ? 5.746 -0.309 -1.466 1.00 90.44 91 LEU A O 1
ATOM 683 N N . ARG A 1 92 ? 5.682 1.819 -0.729 1.00 90.81 92 ARG A N 1
ATOM 684 C CA . ARG A 1 92 ? 5.400 1.541 0.681 1.00 90.81 92 ARG A CA 1
ATOM 685 C C . ARG A 1 92 ? 4.007 2.046 1.026 1.00 90.81 92 ARG A C 1
ATOM 687 O O . ARG A 1 92 ? 3.517 2.972 0.383 1.00 90.81 92 ARG A O 1
ATOM 694 N N . ILE A 1 93 ? 3.394 1.449 2.032 1.00 90.19 93 ILE A N 1
ATOM 695 C CA . ILE A 1 93 ? 2.138 1.908 2.611 1.00 90.19 93 ILE A CA 1
ATOM 696 C C . ILE A 1 93 ? 2.338 2.168 4.096 1.00 90.19 93 ILE A C 1
ATOM 698 O O . ILE A 1 93 ? 3.024 1.410 4.777 1.00 90.19 93 ILE A O 1
ATOM 702 N N . GLU A 1 94 ? 1.710 3.226 4.581 1.00 91.44 94 GLU A N 1
ATOM 703 C CA . GLU A 1 94 ? 1.582 3.537 6.000 1.00 91.44 94 GLU A CA 1
ATOM 704 C C . GLU A 1 94 ? 0.131 3.878 6.282 1.00 91.44 94 GLU A C 1
ATOM 706 O O . GLU A 1 94 ? -0.553 4.453 5.433 1.00 91.44 94 GLU A O 1
ATOM 711 N N . GLY A 1 95 ? -0.352 3.546 7.469 1.00 92.25 95 GLY A N 1
ATOM 712 C CA . GLY A 1 95 ? -1.723 3.858 7.815 1.00 92.25 95 GLY A CA 1
ATOM 713 C C . GLY A 1 95 ? -2.055 3.674 9.276 1.00 92.25 95 GLY A C 1
ATOM 714 O O . GLY A 1 95 ? -1.214 3.349 10.114 1.00 92.25 95 GLY A O 1
ATOM 715 N N . GLU A 1 96 ? -3.322 3.928 9.562 1.00 93.44 96 GLU A N 1
ATOM 716 C CA . GLU A 1 96 ? -3.896 3.916 10.895 1.00 93.44 96 GLU A CA 1
ATOM 717 C C . GLU A 1 96 ? -5.184 3.097 10.865 1.00 93.44 96 GLU A C 1
ATOM 719 O O . GLU A 1 96 ? -6.028 3.268 9.980 1.00 93.44 96 GLU A O 1
ATOM 724 N N . VAL A 1 97 ? -5.326 2.207 11.842 1.00 93.19 97 VAL A N 1
ATOM 725 C CA . VAL A 1 97 ? -6.557 1.462 12.099 1.00 93.19 97 VAL A CA 1
ATOM 726 C C . VAL A 1 97 ? -7.428 2.295 13.032 1.00 93.19 97 VAL A C 1
ATOM 728 O O . VAL A 1 97 ? -6.935 2.841 14.023 1.00 93.19 97 VAL A O 1
ATOM 731 N N . ILE A 1 98 ? -8.716 2.399 12.717 1.00 92.12 98 ILE A N 1
ATOM 732 C CA . ILE A 1 98 ? -9.690 3.142 13.527 1.00 92.12 98 ILE A CA 1
ATOM 733 C C . ILE A 1 98 ? -10.472 2.184 14.426 1.00 92.12 98 ILE A C 1
ATOM 735 O O . ILE A 1 98 ? -10.643 1.015 14.104 1.00 92.12 98 ILE A O 1
ATOM 739 N N . ASP A 1 99 ? -10.985 2.669 15.550 1.00 91.25 99 ASP A N 1
ATOM 740 C CA . ASP A 1 99 ? -11.849 1.896 16.450 1.00 91.25 99 ASP A CA 1
ATOM 741 C C . ASP A 1 99 ? -13.342 2.207 16.264 1.00 91.25 99 ASP A C 1
ATOM 743 O O . ASP A 1 99 ? -14.182 1.631 16.956 1.00 91.25 99 ASP A O 1
ATOM 747 N N . ALA A 1 100 ? -13.677 3.075 15.303 1.00 91.06 100 ALA A N 1
ATOM 748 C CA . ALA A 1 100 ? -15.042 3.502 15.007 1.00 91.06 100 ALA A CA 1
ATOM 749 C C . ALA A 1 100 ? -15.907 2.409 14.349 1.00 91.06 100 ALA A C 1
ATOM 751 O O . ALA A 1 100 ? -17.131 2.503 14.384 1.00 91.06 100 ALA A O 1
ATOM 752 N N . THR A 1 101 ? -15.298 1.361 13.788 1.00 94.06 101 THR A N 1
ATOM 753 C CA . THR A 1 101 ? -15.976 0.248 13.100 1.00 94.06 101 THR A CA 1
ATOM 754 C C . THR A 1 101 ? -15.605 -1.099 13.723 1.00 94.06 101 THR A C 1
ATOM 756 O O . THR A 1 101 ? -14.552 -1.241 14.352 1.00 94.06 101 THR A O 1
ATOM 759 N N . ASP A 1 102 ? -16.451 -2.117 13.535 1.00 94.69 102 ASP A N 1
ATOM 760 C CA . ASP A 1 102 ? -16.121 -3.490 13.944 1.00 94.69 102 ASP A CA 1
ATOM 761 C C . ASP A 1 102 ? -14.906 -4.034 13.186 1.00 94.69 102 ASP A C 1
ATOM 763 O O . ASP A 1 102 ? -14.003 -4.604 13.802 1.00 94.69 102 ASP A O 1
ATOM 767 N N . ALA A 1 103 ? -14.832 -3.773 11.876 1.00 94.31 103 ALA A N 1
ATOM 768 C CA . ALA A 1 103 ? -13.694 -4.140 11.040 1.00 94.31 103 ALA A CA 1
ATOM 769 C C . ALA A 1 103 ? -12.376 -3.573 11.591 1.00 94.31 103 ALA A C 1
ATOM 771 O O . ALA A 1 103 ? -11.395 -4.301 11.751 1.00 94.31 103 ALA A O 1
ATOM 772 N N . GLY A 1 104 ? -12.358 -2.288 11.951 1.00 93.75 104 GLY A N 1
ATOM 773 C CA . GLY A 1 104 ? -11.175 -1.644 12.510 1.00 93.75 104 GLY A CA 1
ATOM 774 C C . GLY A 1 104 ? -10.773 -2.230 13.865 1.00 93.75 104 GLY A C 1
ATOM 775 O O . GLY A 1 104 ? -9.608 -2.576 14.073 1.00 93.75 104 GLY A O 1
ATOM 776 N N . ARG A 1 105 ? -11.736 -2.476 14.764 1.00 94.25 105 ARG A N 1
ATOM 777 C CA . ARG A 1 105 ? -11.469 -3.149 16.048 1.00 94.25 105 ARG A CA 1
ATOM 778 C C . ARG A 1 105 ? -10.887 -4.556 15.867 1.00 94.25 105 ARG A C 1
ATOM 780 O O . ARG A 1 105 ? -9.948 -4.916 16.580 1.00 94.25 105 ARG A O 1
ATOM 787 N N . GLN A 1 106 ? -11.395 -5.332 14.910 1.00 94.19 106 GLN A N 1
ATOM 788 C CA . GLN A 1 106 ? -10.911 -6.684 14.621 1.00 94.19 106 GLN A CA 1
ATOM 789 C C . GLN A 1 106 ? -9.485 -6.674 14.056 1.00 94.19 106 GLN A C 1
ATOM 791 O O . GLN A 1 106 ? -8.618 -7.384 14.569 1.00 94.19 106 GLN A O 1
ATOM 796 N N . ILE A 1 107 ? -9.212 -5.838 13.050 1.00 92.06 107 ILE A N 1
ATOM 797 C CA . ILE A 1 107 ? -7.863 -5.688 12.486 1.00 92.06 107 ILE A CA 1
ATOM 798 C C . ILE A 1 107 ? -6.879 -5.206 13.557 1.00 92.06 107 ILE A C 1
ATOM 800 O O . ILE A 1 107 ? -5.766 -5.725 13.652 1.00 92.06 107 ILE A O 1
ATOM 804 N N . ALA A 1 108 ? -7.297 -4.281 14.426 1.00 91.81 108 ALA A N 1
ATOM 805 C CA . ALA A 1 108 ? -6.465 -3.818 15.528 1.00 91.81 108 ALA A CA 1
ATOM 806 C C . ALA A 1 108 ? -6.118 -4.938 16.519 1.00 91.81 108 ALA A C 1
ATOM 808 O O . ALA A 1 108 ? -4.991 -4.987 17.012 1.00 91.81 108 ALA A O 1
ATOM 809 N N . ALA A 1 109 ? -7.062 -5.832 16.821 1.00 91.94 109 ALA A N 1
ATOM 810 C CA . ALA A 1 109 ? -6.810 -6.985 17.680 1.00 91.94 109 ALA A CA 1
ATOM 811 C C . ALA A 1 109 ? -5.813 -7.967 17.041 1.00 91.94 109 ALA A C 1
ATOM 813 O O . ALA A 1 109 ? -4.885 -8.407 17.717 1.00 91.94 109 ALA A O 1
ATOM 814 N N . LEU A 1 110 ? -5.955 -8.250 15.742 1.00 91.81 110 LEU A N 1
ATOM 815 C CA . LEU A 1 110 ? -5.052 -9.138 15.000 1.00 91.81 110 LEU A CA 1
ATOM 816 C C . LEU A 1 110 ? -3.625 -8.581 14.925 1.00 91.81 110 LEU A C 1
ATOM 818 O O . LEU A 1 110 ? -2.676 -9.302 15.216 1.00 91.81 110 LEU A O 1
ATOM 822 N N . LEU A 1 111 ? -3.470 -7.287 14.629 1.00 88.38 111 LEU A N 1
ATOM 823 C CA . LEU A 1 111 ? -2.163 -6.622 14.633 1.00 88.38 111 LEU A CA 1
ATOM 824 C C . LEU A 1 111 ? -1.496 -6.654 16.015 1.00 88.38 111 LEU A C 1
ATOM 826 O O . LEU A 1 111 ? -0.301 -6.910 16.114 1.00 88.38 111 LEU A O 1
ATOM 830 N N . LYS A 1 112 ? -2.257 -6.421 17.094 1.00 88.38 112 LYS A N 1
ATOM 831 C CA . LYS A 1 112 ? -1.736 -6.503 18.473 1.00 88.38 112 LYS A CA 1
ATOM 832 C C . LYS A 1 112 ? -1.320 -7.920 18.866 1.00 88.38 112 LYS A C 1
ATOM 834 O O . LYS A 1 112 ? -0.463 -8.072 19.730 1.00 88.38 112 LYS A O 1
ATOM 839 N N . ALA A 1 113 ? -1.935 -8.930 18.259 1.00 89.19 113 ALA A N 1
ATOM 840 C CA . ALA A 1 113 ? -1.596 -10.333 18.451 1.00 89.19 113 ALA A CA 1
ATOM 841 C C . ALA A 1 113 ? -0.441 -10.809 17.547 1.00 89.19 113 ALA A C 1
ATOM 843 O O . ALA A 1 113 ? -0.171 -12.006 17.521 1.00 89.19 113 ALA A O 1
ATOM 844 N N . ASP A 1 114 ? 0.208 -9.901 16.804 1.00 85.00 114 ASP A N 1
ATOM 845 C CA . ASP A 1 114 ? 1.252 -10.214 15.815 1.00 85.00 114 ASP A CA 1
ATOM 846 C C . ASP A 1 114 ? 0.786 -11.229 14.752 1.00 85.00 114 ASP A C 1
ATOM 848 O O . ASP A 1 114 ? 1.548 -12.043 14.231 1.00 85.00 114 ASP A O 1
ATOM 852 N N . PHE A 1 115 ? -0.513 -11.208 14.432 1.00 87.00 115 PHE A N 1
ATOM 853 C CA . PHE A 1 115 ? -1.061 -12.066 13.392 1.00 87.00 115 PHE A CA 1
ATOM 854 C C . PHE A 1 115 ? -0.583 -11.578 12.013 1.00 87.00 115 PHE A C 1
ATOM 856 O O . PHE A 1 115 ? -0.645 -10.372 11.743 1.00 87.00 115 PHE A O 1
ATOM 863 N N . PRO A 1 116 ? -0.150 -12.477 11.107 1.00 80.00 116 PRO A N 1
ATOM 864 C CA . PRO A 1 116 ? 0.391 -12.097 9.807 1.00 80.00 116 PRO A CA 1
ATOM 865 C C . PRO A 1 116 ? -0.725 -11.634 8.866 1.00 80.00 116 PRO A C 1
ATOM 867 O O . PRO A 1 116 ? -1.258 -12.402 8.064 1.00 80.00 116 PRO A O 1
ATOM 870 N N . LEU A 1 117 ? -1.090 -10.358 8.966 1.00 82.81 117 LEU A N 1
ATOM 871 C CA . LEU A 1 117 ? -2.078 -9.762 8.084 1.00 82.81 117 LEU A CA 1
ATOM 872 C C . LEU A 1 117 ? -1.504 -9.536 6.691 1.00 82.81 117 LEU A C 1
ATOM 874 O O . LEU A 1 117 ? -0.422 -8.972 6.498 1.00 82.81 117 LEU A O 1
ATOM 878 N N . GLN A 1 118 ? -2.306 -9.938 5.718 1.00 82.19 118 GLN A N 1
ATOM 879 C CA . GLN A 1 118 ? -2.123 -9.585 4.331 1.00 82.19 118 GLN A CA 1
ATOM 880 C C . GLN A 1 118 ? -3.060 -8.436 3.986 1.00 82.19 118 GLN A C 1
ATOM 882 O O . GLN A 1 118 ? -4.232 -8.438 4.357 1.00 82.19 118 GLN A O 1
ATOM 887 N N . MET A 1 119 ? -2.535 -7.454 3.271 1.00 78.19 119 MET A N 1
ATOM 888 C CA . MET A 1 119 ? -3.308 -6.359 2.719 1.00 78.19 119 MET A CA 1
ATOM 889 C C . MET A 1 119 ? -3.197 -6.352 1.219 1.00 78.19 119 MET A C 1
ATOM 891 O O . MET A 1 119 ? -2.191 -6.763 0.646 1.00 78.19 119 MET A O 1
ATOM 895 N N . SER A 1 120 ? -4.250 -5.856 0.600 1.00 74.88 120 SER A N 1
ATOM 896 C CA . SER A 1 120 ? -4.393 -5.862 -0.830 1.00 74.88 120 SER A CA 1
ATOM 897 C C . SER A 1 120 ? -4.671 -4.459 -1.356 1.00 74.88 120 SER A C 1
ATOM 899 O O . SER A 1 120 ? -5.533 -3.743 -0.851 1.00 74.88 120 SER A O 1
ATOM 901 N N . VAL A 1 121 ? -3.942 -4.050 -2.394 1.00 72.94 121 VAL A N 1
ATOM 902 C CA . VAL A 1 121 ? -4.183 -2.777 -3.086 1.00 72.94 121 VAL A CA 1
ATOM 903 C C . VAL A 1 121 ? -4.859 -3.062 -4.412 1.00 72.94 121 VAL A C 1
ATOM 905 O O . VAL A 1 121 ? -4.299 -3.747 -5.269 1.00 72.94 121 VAL A O 1
ATOM 908 N N . GLY A 1 122 ? -6.065 -2.516 -4.562 1.00 75.31 122 GLY A N 1
ATOM 909 C CA . GLY A 1 122 ? -6.750 -2.424 -5.841 1.00 75.31 122 GLY A CA 1
ATOM 910 C C . GLY A 1 122 ? -6.159 -1.288 -6.674 1.00 75.31 122 GLY A C 1
ATOM 911 O O . GLY A 1 122 ? -6.110 -0.147 -6.219 1.00 75.31 122 GLY A O 1
ATOM 912 N N . MET A 1 123 ? -5.729 -1.582 -7.896 1.00 74.69 123 MET A N 1
ATOM 913 C CA . MET A 1 123 ? -5.265 -0.593 -8.865 1.00 74.69 123 MET A CA 1
ATOM 914 C C . MET A 1 123 ? -6.042 -0.701 -10.168 1.00 74.69 123 MET A C 1
ATOM 916 O O . MET A 1 123 ? -6.363 -1.793 -10.626 1.00 74.69 123 MET A O 1
ATOM 920 N N . SER A 1 124 ? -6.317 0.448 -10.773 1.00 74.81 124 SER A N 1
ATOM 921 C CA . SER A 1 124 ? -6.812 0.521 -12.141 1.00 74.81 124 SER A CA 1
ATOM 922 C C . SER A 1 124 ? -5.614 0.688 -13.069 1.00 74.81 124 SER A C 1
ATOM 924 O O . SER A 1 124 ? -4.881 1.673 -12.945 1.00 74.81 124 SER A O 1
ATOM 926 N N . ALA A 1 125 ? -5.376 -0.283 -13.951 1.00 75.88 125 ALA A N 1
ATOM 927 C CA . ALA A 1 125 ? -4.211 -0.294 -14.832 1.00 75.88 125 ALA A CA 1
ATOM 928 C C . ALA A 1 125 ? -4.585 -0.683 -16.268 1.00 75.88 125 ALA A C 1
ATOM 930 O O . ALA A 1 125 ? -5.538 -1.430 -16.496 1.00 75.88 125 ALA A O 1
ATOM 931 N N . ASN A 1 126 ? -3.794 -0.184 -17.221 1.00 79.44 126 ASN A N 1
ATOM 932 C CA . ASN A 1 126 ? -3.808 -0.638 -18.609 1.00 79.44 126 ASN A CA 1
ATOM 933 C C . ASN A 1 126 ? -2.644 -1.605 -18.818 1.00 79.44 126 ASN A C 1
ATOM 935 O O . ASN A 1 126 ? -1.542 -1.370 -18.315 1.00 79.44 126 ASN A O 1
ATOM 939 N N . PHE A 1 127 ? -2.882 -2.667 -19.580 1.00 76.88 127 PHE A N 1
ATOM 940 C CA . PHE A 1 127 ? -1.867 -3.666 -19.882 1.00 76.88 127 PHE A CA 1
ATOM 941 C C . PHE A 1 127 ? -1.227 -3.387 -21.233 1.00 76.88 127 PHE A C 1
ATOM 943 O O . PHE A 1 127 ? -1.905 -3.159 -22.231 1.00 76.88 127 PHE A O 1
ATOM 950 N N . ARG A 1 128 ? 0.100 -3.461 -21.267 1.00 82.81 128 ARG A N 1
ATOM 951 C CA . ARG A 1 128 ? 0.871 -3.478 -22.503 1.00 82.81 128 ARG A CA 1
ATOM 952 C C . ARG A 1 128 ? 1.770 -4.697 -22.474 1.00 82.81 128 ARG A C 1
ATOM 954 O O . ARG A 1 128 ? 2.614 -4.807 -21.589 1.00 82.81 128 ARG A O 1
ATOM 961 N N . GLU A 1 129 ? 1.593 -5.583 -23.443 1.00 82.19 129 GLU A N 1
ATOM 962 C CA . GLU A 1 129 ? 2.515 -6.692 -23.655 1.00 82.19 129 GLU A CA 1
ATOM 963 C C . GLU A 1 129 ? 3.853 -6.153 -24.168 1.00 82.19 129 GLU A C 1
ATOM 965 O O . GLU A 1 129 ? 3.898 -5.238 -24.997 1.00 82.19 129 GLU A O 1
ATOM 970 N N . VAL A 1 130 ? 4.949 -6.684 -23.635 1.00 80.69 130 VAL A N 1
ATOM 971 C CA . VAL A 1 130 ? 6.302 -6.272 -24.003 1.00 80.69 130 VAL A CA 1
ATOM 972 C C . VAL A 1 130 ? 7.127 -7.526 -24.251 1.00 80.69 130 VAL A C 1
ATOM 974 O O . VAL A 1 130 ? 7.252 -8.372 -23.372 1.00 80.69 130 VAL A O 1
ATOM 977 N N . THR A 1 131 ? 7.695 -7.636 -25.450 1.00 79.19 131 THR A N 1
ATOM 978 C CA . THR A 1 131 ? 8.511 -8.785 -25.875 1.00 79.19 131 THR A CA 1
ATOM 979 C C . THR A 1 131 ? 10.011 -8.546 -25.717 1.00 79.19 131 THR A C 1
ATOM 981 O O . THR A 1 131 ? 10.799 -9.488 -25.742 1.00 79.19 131 THR A O 1
ATOM 984 N N . GLU A 1 132 ? 10.423 -7.288 -25.560 1.00 83.81 132 GLU A N 1
ATOM 985 C CA . GLU A 1 132 ? 11.820 -6.884 -25.411 1.00 83.81 132 GLU A CA 1
ATOM 986 C C . GLU A 1 132 ? 12.148 -6.513 -23.956 1.00 83.81 132 GLU A C 1
ATOM 988 O O . GLU A 1 132 ? 11.259 -6.111 -23.200 1.00 83.81 132 GLU A O 1
ATOM 993 N N . PRO A 1 133 ? 13.421 -6.615 -23.530 1.00 83.50 1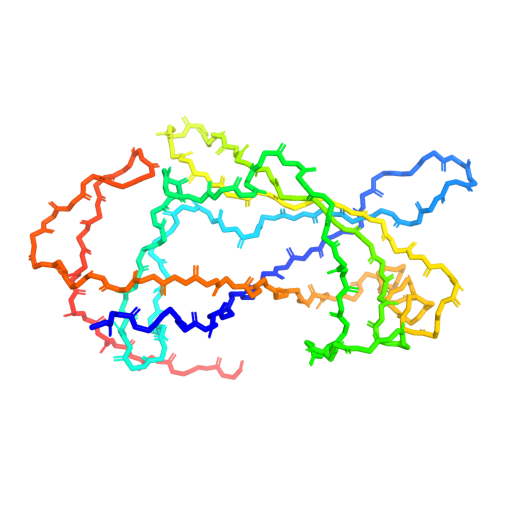33 PRO A N 1
ATOM 994 C CA . PRO A 1 133 ? 13.837 -6.102 -22.231 1.00 83.50 133 PRO A CA 1
ATOM 995 C C . PRO A 1 133 ? 13.479 -4.617 -22.084 1.00 83.50 133 PRO A C 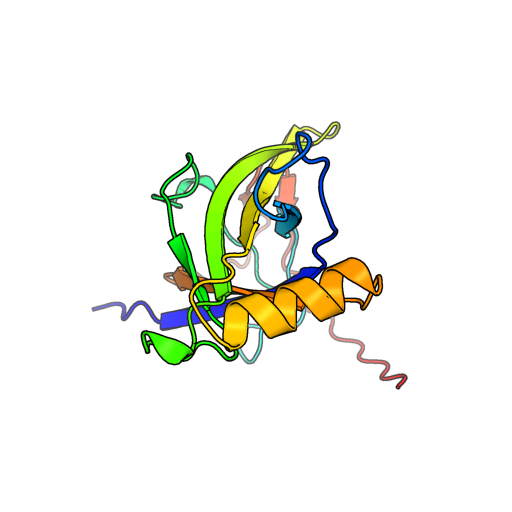1
ATOM 997 O O . PRO A 1 133 ? 13.802 -3.808 -22.953 1.00 83.50 133 PRO A O 1
ATOM 1000 N N . LEU A 1 134 ? 12.856 -4.246 -20.965 1.00 87.19 134 LEU A N 1
ATOM 1001 C CA . LEU A 1 134 ? 12.425 -2.872 -20.698 1.00 87.19 134 LEU A CA 1
ATOM 1002 C C . LEU A 1 134 ? 13.026 -2.365 -19.388 1.00 87.19 134 LEU A C 1
ATOM 1004 O O . LEU A 1 134 ? 13.043 -3.075 -18.383 1.00 87.19 134 LEU A O 1
ATOM 1008 N N . ALA A 1 135 ? 13.497 -1.118 -19.385 1.00 90.44 135 ALA A N 1
ATOM 1009 C CA . ALA A 1 135 ? 13.863 -0.430 -18.156 1.00 90.44 135 ALA A CA 1
ATOM 1010 C C . ALA A 1 135 ? 12.600 0.129 -17.479 1.00 90.44 135 ALA A C 1
ATOM 1012 O O . ALA A 1 135 ? 11.969 1.040 -18.008 1.00 90.44 135 ALA A O 1
ATOM 1013 N N . VAL A 1 136 ? 12.234 -0.408 -16.314 1.00 91.88 136 VAL A N 1
ATOM 1014 C CA . VAL A 1 136 ? 11.061 0.008 -15.522 1.00 91.88 136 VAL A CA 1
ATOM 1015 C C . VAL A 1 136 ? 11.478 0.118 -14.063 1.00 91.88 136 VAL A C 1
ATOM 1017 O O . VAL A 1 136 ? 12.290 -0.675 -13.599 1.00 91.88 136 VAL A O 1
ATOM 1020 N N . ASN A 1 137 ? 10.958 1.101 -13.324 1.00 93.00 137 ASN A N 1
ATOM 1021 C CA . ASN A 1 137 ? 11.244 1.283 -11.892 1.00 93.00 137 ASN A CA 1
ATOM 1022 C C . ASN A 1 137 ? 12.745 1.341 -11.538 1.00 93.00 137 ASN A C 1
ATOM 1024 O O . ASN A 1 137 ? 13.127 0.963 -10.436 1.00 93.00 137 ASN A O 1
ATOM 1028 N N . GLY A 1 138 ? 13.610 1.786 -12.456 1.00 90.00 138 GLY A N 1
ATOM 1029 C CA . GLY A 1 138 ? 15.061 1.852 -12.230 1.00 90.00 138 GLY A CA 1
ATOM 1030 C C . GLY A 1 138 ? 15.829 0.541 -12.441 1.00 90.00 138 GLY A C 1
ATOM 1031 O O . GLY A 1 138 ? 17.006 0.487 -12.102 1.00 90.00 138 GLY A O 1
ATOM 1032 N N . ARG A 1 139 ? 15.211 -0.494 -13.023 1.00 87.94 139 ARG A N 1
ATOM 1033 C CA . ARG A 1 139 ? 15.852 -1.784 -13.337 1.00 87.94 139 ARG A CA 1
ATOM 1034 C C . ARG A 1 139 ? 15.545 -2.237 -14.763 1.00 87.94 139 ARG A C 1
ATOM 1036 O O . ARG A 1 139 ? 14.500 -1.889 -15.305 1.00 87.94 139 ARG A O 1
ATOM 1043 N N . GLN A 1 140 ? 16.406 -3.069 -15.351 1.00 87.94 140 GLN A N 1
ATOM 1044 C CA . GLN A 1 140 ? 16.012 -3.844 -16.531 1.00 87.94 140 GLN A CA 1
ATOM 1045 C C . GLN A 1 140 ? 15.142 -5.026 -16.111 1.00 87.94 140 GLN A C 1
ATOM 1047 O O . GLN A 1 140 ? 15.505 -5.791 -15.219 1.00 87.94 140 GLN A O 1
ATOM 1052 N N . VAL A 1 141 ? 14.015 -5.191 -16.790 1.00 81.94 141 VAL A N 1
ATOM 1053 C CA . VAL A 1 141 ? 13.108 -6.318 -16.621 1.00 81.94 141 VAL A CA 1
ATOM 1054 C C . VAL A 1 141 ? 13.089 -7.113 -17.919 1.00 81.94 141 VAL A C 1
ATOM 1056 O O . VAL A 1 141 ? 12.849 -6.560 -18.991 1.00 81.94 141 VAL A O 1
ATOM 1059 N N . ARG A 1 142 ? 13.342 -8.421 -17.820 1.00 74.94 142 ARG A N 1
ATOM 1060 C CA . ARG A 1 142 ? 13.046 -9.384 -18.883 1.00 74.94 142 ARG A CA 1
ATOM 1061 C C . ARG A 1 142 ? 11.846 -10.199 -18.448 1.00 74.94 142 ARG A C 1
ATOM 1063 O O . ARG A 1 142 ? 11.963 -10.988 -17.515 1.00 74.94 142 ARG A O 1
ATOM 1070 N N . VAL A 1 143 ? 10.725 -10.038 -19.137 1.00 62.56 143 VAL A N 1
ATOM 1071 C CA . VAL A 1 143 ? 9.593 -10.951 -18.983 1.00 62.56 143 VAL A CA 1
ATOM 1072 C C . VAL A 1 143 ? 9.957 -12.213 -19.764 1.00 62.56 143 VAL A C 1
ATOM 1074 O O . VAL A 1 143 ? 9.767 -12.293 -20.972 1.00 62.56 143 VAL A O 1
ATOM 1077 N N . SER A 1 144 ? 10.642 -13.146 -19.103 1.00 51.56 144 SER A N 1
ATOM 1078 C CA . SER A 1 144 ? 11.048 -14.412 -19.718 1.00 51.56 144 SER A CA 1
ATOM 1079 C C . SER A 1 144 ? 10.049 -15.471 -19.282 1.00 51.56 144 SER A C 1
ATOM 1081 O O . SER A 1 144 ? 10.050 -15.859 -18.120 1.00 51.56 144 SER A O 1
ATOM 1083 N N . ASN A 1 145 ? 9.200 -15.931 -20.200 1.00 45.72 145 ASN A N 1
ATOM 1084 C CA . ASN A 1 145 ? 8.298 -17.057 -19.966 1.00 45.72 145 ASN A CA 1
ATOM 1085 C C . ASN A 1 145 ? 9.085 -18.301 -19.522 1.00 45.72 145 ASN A C 1
ATOM 1087 O O . ASN A 1 145 ? 9.587 -19.021 -20.382 1.00 45.72 145 ASN A O 1
ATOM 1091 N N . ILE A 1 146 ? 9.162 -18.586 -18.217 1.00 35.38 146 ILE A N 1
ATOM 1092 C CA . ILE A 1 146 ? 9.429 -19.934 -17.691 1.00 35.38 146 ILE A CA 1
ATOM 1093 C C . ILE A 1 146 ? 8.612 -20.138 -16.411 1.00 35.38 146 ILE A C 1
ATOM 1095 O O . ILE A 1 146 ? 9.040 -19.806 -15.307 1.00 35.38 146 ILE A O 1
ATOM 1099 N N . THR A 1 147 ? 7.434 -20.741 -16.558 1.00 33.97 147 THR A N 1
ATOM 1100 C CA . THR A 1 147 ? 6.672 -21.292 -15.437 1.00 33.97 147 THR A CA 1
ATOM 1101 C C . THR A 1 147 ? 7.155 -22.719 -15.174 1.00 33.97 147 THR A C 1
ATOM 1103 O O . THR A 1 147 ? 6.803 -23.634 -15.909 1.00 33.97 147 THR A O 1
ATOM 1106 N N . ASN A 1 148 ? 7.935 -22.923 -14.111 1.00 34.12 148 ASN A N 1
ATOM 1107 C CA . ASN A 1 148 ? 8.024 -24.223 -13.443 1.00 34.12 148 ASN A CA 1
ATOM 1108 C C . ASN A 1 148 ? 7.331 -24.083 -12.087 1.00 34.12 148 ASN A C 1
ATOM 1110 O O . ASN A 1 148 ? 7.940 -23.708 -11.088 1.00 34.12 148 ASN A O 1
ATOM 1114 N N . THR A 1 149 ? 6.025 -24.344 -12.058 1.00 35.75 149 THR A N 1
ATOM 1115 C CA . THR A 1 149 ? 5.274 -24.491 -10.809 1.00 35.75 149 THR A CA 1
ATOM 1116 C C . THR A 1 149 ? 5.776 -25.712 -10.051 1.00 35.75 149 THR A C 1
ATOM 1118 O O . THR A 1 149 ? 5.616 -26.834 -10.525 1.00 35.75 149 THR A O 1
ATOM 1121 N N . THR A 1 150 ? 6.293 -25.508 -8.841 1.00 37.44 150 THR A N 1
ATOM 1122 C CA . THR A 1 150 ? 6.265 -26.543 -7.801 1.00 37.44 150 THR A CA 1
ATOM 1123 C C . THR A 1 150 ? 5.402 -26.002 -6.671 1.00 37.44 150 THR A C 1
ATOM 1125 O O . THR A 1 150 ? 5.801 -25.084 -5.962 1.00 37.44 150 THR A O 1
ATOM 1128 N N . HIS A 1 151 ? 4.176 -26.516 -6.566 1.00 37.25 151 HIS A N 1
ATOM 1129 C CA . HIS A 1 151 ? 3.336 -26.316 -5.388 1.00 37.25 151 HIS A CA 1
ATOM 1130 C C . HIS A 1 151 ? 4.035 -26.912 -4.162 1.00 37.25 151 HIS A C 1
ATOM 1132 O O . HIS A 1 151 ? 4.568 -28.018 -4.245 1.00 37.25 151 HIS A O 1
ATOM 1138 N N . SER A 1 152 ? 3.963 -26.238 -3.016 1.00 34.38 152 SER A N 1
ATOM 1139 C CA . SER A 1 152 ? 4.056 -26.867 -1.693 1.00 34.38 152 SER A CA 1
ATOM 1140 C C . SER A 1 152 ? 3.331 -25.985 -0.673 1.00 34.38 152 SER A C 1
ATOM 1142 O O . SER A 1 152 ? 3.818 -24.902 -0.376 1.00 34.38 152 SER A O 1
ATOM 1144 N N . HIS A 1 153 ? 2.162 -26.493 -0.260 1.00 35.28 153 HIS A N 1
ATOM 1145 C CA . HIS A 1 153 ? 1.266 -26.178 0.869 1.00 35.28 153 HIS A CA 1
ATOM 1146 C C . HIS A 1 153 ? 1.111 -24.740 1.376 1.00 35.28 153 HIS A C 1
ATOM 1148 O O . HIS A 1 153 ? 2.069 -24.184 1.948 1.00 35.28 153 HIS A O 1
#

Organism: NCBI:txid2588942

Foldseek 3Di:
DFFFDKAKDKDWKAWDDDDVPDFTKIKDFRWQQDFDACRDPVGTDGDFPVPDDQQCFDKDFFADPPDPDPQRGQWIKGKHWDADPLRFITIMMMTGGDPPHPNNVVVSVCNVVVNGDMGMDIDGDGDDDDCDFDQGRNDTDHPDDDDPDDDDD

Sequence (153 aa):
MDASRLHTLTFAVRPAERAEGGPLRFEGIAYSGGVVPAYGWHGDVVIDLAGLKNADGDELPVLVDHQASVDAIAGKGRIYRFRQPDGTTGLRIEGEVIDATDAGRQIAALLKADFPLQMSVGMSANFREVTEPLAVNGRQVRVSNITNTTHSH

Radius of gyration: 17.13 Å; chains: 1; bounding box: 39×38×50 Å

pLDDT: mean 80.6, std 15.01, range [33.97, 94.69]

Secondary structure (DSSP, 8-state):
---PEEEEEEEEEEEE---TTPPEEEEEEEE-S-EETT-GGG-SEE--GGG-SSTEEEEEEEESTT--SSTTEEEEEEEEEEE-TTS-EEEEEEEEE-SSSHHHHHHHHHHHTT---EEEEEEEE------S-EEETTEEE------------